Protein AF-C9J5S5-F1 (afdb_monomer_lite)

InterPro domains:
  IPR002123 Phospholipid/glycerol acyltransferase [PF01553] (66-99)

Structure (mmCIF, N/CA/C/O backbone):
data_AF-C9J5S5-F1
#
_entry.id   AF-C9J5S5-F1
#
loop_
_atom_site.group_PDB
_atom_site.id
_atom_site.type_symbol
_atom_site.label_atom_id
_atom_site.label_alt_id
_atom_site.label_comp_id
_atom_site.label_asym_id
_atom_site.label_entity_id
_atom_site.label_seq_id
_atom_site.pdbx_PDB_ins_code
_atom_site.Cartn_x
_atom_site.Cartn_y
_atom_site.Cartn_z
_atom_site.occupancy
_atom_site.B_iso_or_equiv
_atom_site.auth_seq_id
_atom_site.auth_comp_id
_atom_site.auth_asym_id
_atom_site.auth_atom_id
_atom_site.pdbx_PDB_model_num
ATOM 1 N N . MET A 1 1 ? -5.814 16.236 22.896 1.00 63.09 1 MET A N 1
ATOM 2 C CA . MET A 1 1 ? -4.501 15.695 23.318 1.00 63.09 1 MET A CA 1
ATOM 3 C C . MET A 1 1 ? -3.889 14.951 22.142 1.00 63.09 1 MET A C 1
ATOM 5 O O . MET A 1 1 ? -4.621 14.238 21.466 1.00 63.09 1 MET A O 1
ATOM 9 N N . VAL A 1 2 ? -2.604 15.152 21.849 1.00 76.19 2 VAL A N 1
ATOM 10 C CA . VAL A 1 2 ? -1.932 14.485 20.721 1.00 76.19 2 VAL A CA 1
ATOM 11 C C . VAL A 1 2 ? -1.578 13.048 21.112 1.00 76.19 2 VAL A C 1
ATOM 13 O O . VAL A 1 2 ? -1.067 12.813 22.202 1.00 76.19 2 VAL A O 1
ATOM 16 N N . SER A 1 3 ? -1.868 12.081 20.238 1.00 91.69 3 SER A N 1
ATOM 17 C CA . SER A 1 3 ? -1.538 10.668 20.458 1.00 91.69 3 SER A CA 1
ATOM 18 C C . SER A 1 3 ? -0.133 10.356 19.945 1.00 91.69 3 SER A C 1
ATOM 20 O O . SER A 1 3 ? 0.132 10.506 18.752 1.00 91.69 3 SER A O 1
ATOM 22 N N . TRP A 1 4 ? 0.747 9.851 20.815 1.00 94.50 4 TRP A N 1
ATOM 23 C CA . TRP A 1 4 ? 2.092 9.392 20.437 1.00 94.50 4 TRP A CA 1
ATOM 24 C C . TRP A 1 4 ? 2.069 8.302 19.362 1.00 94.50 4 TRP A C 1
ATOM 26 O O . TRP A 1 4 ? 2.864 8.341 18.425 1.00 94.50 4 TRP A O 1
ATOM 36 N N . LYS A 1 5 ? 1.103 7.375 19.441 1.00 94.19 5 LYS A N 1
ATOM 37 C CA . LYS A 1 5 ? 0.889 6.356 18.401 1.00 94.19 5 LYS A CA 1
ATOM 38 C C . LYS A 1 5 ? 0.531 6.996 17.060 1.00 94.19 5 LYS A C 1
ATOM 40 O O . LYS A 1 5 ? 1.034 6.571 16.028 1.00 94.19 5 LYS A O 1
ATOM 45 N N . GLY A 1 6 ? -0.302 8.039 17.082 1.00 93.69 6 GLY A N 1
ATOM 46 C CA . GLY A 1 6 ? -0.664 8.812 15.892 1.00 93.69 6 GLY A CA 1
ATOM 47 C C . GLY A 1 6 ? 0.536 9.517 15.258 1.00 93.69 6 GLY A C 1
ATOM 48 O O . GLY A 1 6 ? 0.710 9.442 14.044 1.00 93.69 6 GLY A O 1
ATOM 49 N N . ILE A 1 7 ? 1.399 10.135 16.073 1.00 95.19 7 ILE A N 1
ATOM 50 C CA . ILE A 1 7 ? 2.645 10.753 15.592 1.00 95.19 7 ILE A CA 1
ATOM 51 C C . ILE A 1 7 ? 3.535 9.699 14.924 1.00 95.19 7 ILE A C 1
ATOM 53 O O . ILE A 1 7 ? 3.954 9.894 13.786 1.00 95.19 7 ILE A O 1
ATOM 57 N N . TYR A 1 8 ? 3.791 8.572 15.596 1.00 95.56 8 TYR A N 1
ATOM 58 C CA . TYR A 1 8 ? 4.636 7.509 15.046 1.00 95.56 8 TYR A CA 1
ATOM 59 C C . TYR A 1 8 ? 4.076 6.946 13.738 1.00 95.56 8 TYR A C 1
ATOM 61 O O . TYR A 1 8 ? 4.828 6.723 12.791 1.00 95.56 8 TYR A O 1
ATOM 69 N N . PHE A 1 9 ? 2.756 6.761 13.664 1.00 94.94 9 PHE A N 1
ATOM 70 C CA . PHE A 1 9 ? 2.078 6.311 12.454 1.00 94.94 9 PHE A CA 1
ATOM 71 C C . PHE A 1 9 ? 2.323 7.272 11.287 1.00 94.94 9 PHE A C 1
ATOM 73 O O . PHE A 1 9 ? 2.804 6.855 10.238 1.00 94.94 9 PHE A O 1
ATOM 80 N N . ILE A 1 10 ? 2.063 8.568 11.485 1.00 94.25 10 ILE A N 1
ATOM 81 C CA . ILE A 1 10 ? 2.234 9.583 10.436 1.00 94.25 10 ILE A CA 1
ATOM 82 C C . ILE A 1 10 ? 3.700 9.691 10.014 1.00 94.25 10 ILE A C 1
ATOM 84 O O . ILE A 1 10 ? 3.980 9.703 8.818 1.00 94.25 10 ILE A O 1
ATOM 88 N N . LEU A 1 11 ? 4.634 9.734 10.968 1.00 96.81 11 LEU A N 1
ATOM 89 C CA . LEU A 1 11 ? 6.063 9.817 10.663 1.00 96.81 11 LEU A CA 1
ATOM 90 C C . LEU A 1 11 ? 6.547 8.584 9.899 1.00 96.81 11 LEU A C 1
ATOM 92 O O . LEU A 1 11 ? 7.263 8.732 8.914 1.00 96.81 11 LEU A O 1
ATOM 96 N N . THR A 1 12 ? 6.128 7.384 10.304 1.00 96.19 12 THR A N 1
ATOM 97 C CA . THR A 1 12 ? 6.489 6.141 9.609 1.00 96.19 12 THR A CA 1
ATOM 98 C C . THR A 1 12 ? 5.962 6.138 8.177 1.00 96.19 12 THR A C 1
ATOM 100 O O . THR A 1 12 ? 6.705 5.802 7.257 1.00 96.19 12 THR A O 1
ATOM 103 N N . LEU A 1 13 ? 4.713 6.561 7.957 1.00 95.12 13 LEU A N 1
ATOM 104 C CA . LEU A 1 13 ? 4.158 6.657 6.605 1.00 95.12 13 LEU A CA 1
ATOM 105 C C . LEU A 1 13 ? 4.854 7.725 5.765 1.00 95.12 13 LEU A C 1
ATOM 107 O O . LEU A 1 13 ? 5.189 7.467 4.609 1.00 95.12 13 LEU A O 1
ATOM 111 N N . PHE A 1 14 ? 5.110 8.898 6.341 1.00 96.19 14 PHE A N 1
ATOM 112 C CA . PHE A 1 14 ? 5.801 9.981 5.654 1.00 96.19 14 PHE A CA 1
ATOM 113 C C . PHE A 1 14 ? 7.208 9.549 5.235 1.00 96.19 14 PHE A C 1
ATOM 115 O O . PHE A 1 14 ? 7.508 9.531 4.042 1.00 96.19 14 PHE A O 1
ATOM 122 N N . TRP A 1 15 ? 8.038 9.114 6.184 1.00 97.19 15 TRP A N 1
ATOM 123 C CA . TRP A 1 15 ? 9.407 8.687 5.901 1.00 97.19 15 TRP A CA 1
ATOM 124 C C . TRP A 1 15 ? 9.455 7.452 5.010 1.00 97.19 15 TRP A C 1
ATOM 126 O O . TRP A 1 15 ? 10.279 7.398 4.101 1.00 97.19 15 TRP A O 1
ATOM 136 N N . GLY A 1 16 ? 8.540 6.501 5.203 1.00 95.81 16 GLY A N 1
ATOM 137 C CA . GLY A 1 16 ? 8.407 5.343 4.328 1.00 95.81 16 GLY A CA 1
ATOM 138 C C . GLY A 1 16 ? 8.106 5.744 2.883 1.00 95.81 16 GLY A C 1
ATOM 139 O O . GLY A 1 16 ? 8.730 5.215 1.970 1.00 95.81 16 GLY A O 1
ATOM 140 N N . SER A 1 17 ? 7.191 6.695 2.659 1.00 95.12 17 SER A N 1
ATOM 141 C CA . SER A 1 17 ? 6.889 7.194 1.308 1.00 95.12 17 SER A CA 1
ATOM 142 C C . SER A 1 17 ? 8.062 7.972 0.705 1.00 95.12 17 SER A C 1
ATOM 144 O O . SER A 1 17 ? 8.443 7.734 -0.442 1.00 95.12 17 SER A O 1
ATOM 146 N N . PHE A 1 18 ? 8.682 8.852 1.495 1.00 96.38 18 PHE A N 1
ATOM 147 C CA . PHE A 1 18 ? 9.784 9.703 1.068 1.00 96.38 18 PHE A CA 1
ATOM 148 C C . PHE A 1 18 ? 11.005 8.866 0.680 1.00 96.38 18 PHE A C 1
ATOM 150 O O . PHE A 1 18 ? 11.444 8.897 -0.469 1.00 96.38 18 PHE A O 1
ATOM 157 N N . PHE A 1 19 ? 11.498 8.031 1.594 1.00 95.94 19 PHE A N 1
ATOM 158 C CA . PHE A 1 19 ? 12.648 7.171 1.328 1.00 95.94 19 PHE A CA 1
ATOM 159 C C . PHE A 1 19 ? 12.326 6.040 0.354 1.00 95.94 19 PHE A C 1
ATOM 161 O O . PHE A 1 19 ? 13.181 5.696 -0.456 1.00 95.94 19 PHE A O 1
ATOM 168 N N . GLY A 1 20 ? 11.099 5.511 0.354 1.00 94.69 20 GLY A N 1
ATOM 169 C CA . GLY A 1 20 ? 10.656 4.550 -0.655 1.00 94.69 20 GLY A CA 1
ATOM 170 C C . GLY A 1 20 ? 10.734 5.131 -2.068 1.00 94.69 20 GLY A C 1
ATOM 171 O O . GLY A 1 20 ? 11.275 4.498 -2.972 1.00 94.69 20 GLY A O 1
ATOM 172 N N . SER A 1 21 ? 10.291 6.374 -2.267 1.00 93.81 21 SER A N 1
ATOM 173 C CA . SER A 1 21 ? 10.390 7.025 -3.579 1.00 93.81 21 SER A CA 1
ATOM 174 C C . SER A 1 21 ? 11.844 7.253 -4.023 1.00 93.81 21 SER A C 1
ATOM 176 O O . SER A 1 21 ? 12.201 6.937 -5.161 1.00 93.81 21 SER A O 1
ATOM 178 N N . ILE A 1 22 ? 12.710 7.717 -3.118 1.00 95.69 22 ILE A N 1
ATOM 179 C CA . ILE A 1 22 ? 14.105 8.057 -3.433 1.00 95.69 22 ILE A CA 1
ATOM 180 C C . ILE A 1 22 ? 14.969 6.806 -3.596 1.00 95.69 22 ILE A C 1
ATOM 182 O O . ILE A 1 22 ? 15.707 6.690 -4.566 1.00 95.69 22 ILE A O 1
ATOM 186 N N . PHE A 1 23 ? 14.895 5.861 -2.663 1.00 94.62 23 PHE A N 1
ATOM 187 C CA . PHE A 1 23 ? 15.840 4.745 -2.592 1.00 94.62 23 PHE A CA 1
ATOM 188 C C . PHE A 1 23 ? 15.285 3.430 -3.127 1.00 94.62 23 PHE A C 1
ATOM 190 O O . PHE A 1 23 ? 16.071 2.545 -3.448 1.00 94.62 23 PHE A O 1
ATOM 197 N N . MET A 1 24 ? 13.963 3.283 -3.246 1.00 93.50 24 MET A N 1
ATOM 198 C CA . MET A 1 24 ? 13.367 2.064 -3.802 1.00 93.50 24 MET A CA 1
ATOM 199 C C . MET A 1 24 ? 12.865 2.275 -5.226 1.00 93.50 24 MET A C 1
ATOM 201 O O . MET A 1 24 ? 13.130 1.420 -6.055 1.00 93.50 24 MET A O 1
ATOM 205 N N . LEU A 1 25 ? 12.183 3.381 -5.548 1.00 94.62 25 LEU A N 1
ATOM 206 C CA . LEU A 1 25 ? 11.643 3.602 -6.903 1.00 94.62 25 LEU A CA 1
ATOM 207 C C . LEU A 1 25 ? 12.660 4.255 -7.851 1.00 94.62 25 LEU A C 1
ATOM 209 O O . LEU A 1 25 ? 12.839 3.791 -8.979 1.00 94.62 25 LEU A O 1
ATOM 213 N N . SER A 1 26 ? 13.352 5.309 -7.403 1.00 94.69 26 SER A N 1
ATOM 214 C CA . SER A 1 26 ? 14.243 6.094 -8.275 1.00 94.69 26 SER A CA 1
ATOM 215 C C . SER A 1 26 ? 15.390 5.296 -8.918 1.00 94.69 26 SER A C 1
ATOM 217 O O . SER A 1 26 ? 15.659 5.536 -10.097 1.00 94.69 26 SER A O 1
ATOM 219 N N . PRO A 1 27 ? 16.028 4.306 -8.253 1.00 95.56 27 PRO A N 1
ATOM 220 C CA . PRO A 1 27 ? 17.071 3.494 -8.888 1.00 95.56 27 PRO A CA 1
ATOM 221 C C . PRO A 1 27 ? 16.594 2.711 -10.117 1.00 95.56 27 PRO A C 1
ATOM 223 O O . PRO A 1 27 ? 17.404 2.372 -10.977 1.00 95.56 27 PRO A O 1
ATOM 226 N N . PHE A 1 28 ? 15.288 2.448 -10.235 1.00 95.44 28 PHE A N 1
ATOM 227 C CA . PHE A 1 28 ? 14.714 1.753 -11.387 1.00 95.44 28 PHE A CA 1
ATOM 228 C C . PHE A 1 28 ? 14.256 2.697 -12.503 1.00 95.44 28 PHE A C 1
ATOM 230 O O . PHE A 1 28 ? 13.851 2.207 -13.552 1.00 95.44 28 PHE A O 1
ATOM 237 N N . LEU A 1 29 ? 14.337 4.025 -12.352 1.00 95.00 29 LEU A N 1
ATOM 238 C CA . LEU A 1 29 ? 13.957 4.966 -13.419 1.00 95.00 29 LEU A CA 1
ATOM 239 C C . LEU A 1 29 ? 14.682 4.724 -14.754 1.00 95.00 29 LEU A C 1
ATOM 241 O O . LEU A 1 29 ? 14.006 4.759 -15.782 1.00 95.00 29 LEU A O 1
ATOM 245 N N . PRO A 1 30 ? 15.992 4.401 -14.799 1.00 96.31 30 PRO A N 1
ATOM 246 C CA . PRO A 1 30 ? 16.656 4.082 -16.063 1.00 96.31 30 PRO A CA 1
ATOM 247 C C . PRO A 1 30 ? 16.011 2.904 -16.808 1.00 96.31 30 PRO A C 1
ATOM 249 O O . PRO A 1 30 ? 15.956 2.898 -18.037 1.00 96.31 30 PRO A O 1
ATOM 252 N N . LEU A 1 31 ? 15.451 1.931 -16.077 1.00 96.06 31 LEU A N 1
ATOM 253 C CA . LEU A 1 31 ? 14.787 0.762 -16.656 1.00 96.06 31 LEU A CA 1
ATOM 254 C C . LEU A 1 31 ? 13.546 1.144 -17.469 1.00 96.06 31 LEU A C 1
ATOM 256 O O . LEU A 1 31 ? 13.180 0.411 -18.382 1.00 96.06 31 LEU A O 1
ATOM 260 N N . MET A 1 32 ? 12.931 2.298 -17.190 1.00 96.06 32 MET A N 1
ATOM 261 C CA . MET A 1 32 ? 11.811 2.822 -17.974 1.00 96.06 32 MET A CA 1
ATOM 262 C C . MET A 1 32 ? 12.193 3.039 -19.443 1.00 96.06 32 MET A C 1
ATOM 264 O O . MET A 1 32 ? 11.374 2.789 -20.323 1.00 96.06 32 MET A O 1
ATOM 268 N N . PHE A 1 33 ? 13.434 3.456 -19.712 1.00 96.75 33 PHE A N 1
ATOM 269 C CA . PHE A 1 33 ? 13.931 3.699 -21.070 1.00 96.75 33 PHE A CA 1
ATOM 270 C C . PHE A 1 33 ? 14.436 2.425 -21.759 1.00 96.75 33 PHE A C 1
ATOM 272 O O . PHE A 1 33 ? 14.459 2.364 -22.984 1.00 96.75 33 PHE A O 1
ATOM 279 N N . VAL A 1 34 ? 14.829 1.406 -20.985 1.00 97.06 34 VAL A N 1
ATOM 280 C CA . VAL A 1 34 ? 15.376 0.141 -21.510 1.00 97.06 34 VAL A CA 1
ATOM 281 C C . VAL A 1 34 ? 14.279 -0.899 -21.735 1.00 97.06 34 VAL A C 1
ATOM 283 O O . VAL A 1 34 ? 14.206 -1.519 -22.792 1.00 97.06 34 VAL A O 1
ATOM 286 N N . ASN A 1 35 ? 13.426 -1.122 -20.735 1.00 96.56 35 ASN A N 1
ATOM 287 C CA . ASN A 1 35 ? 12.334 -2.082 -20.807 1.00 96.56 35 ASN A CA 1
ATOM 288 C C . ASN A 1 35 ? 11.144 -1.618 -19.943 1.00 96.56 35 ASN A C 1
ATOM 290 O O . ASN A 1 35 ? 11.084 -1.914 -18.742 1.00 96.56 35 ASN A O 1
ATOM 294 N N . PRO A 1 36 ? 10.149 -0.951 -20.557 1.00 96.31 36 PRO A N 1
ATOM 295 C CA . PRO A 1 36 ? 8.977 -0.445 -19.847 1.00 96.31 36 PRO A CA 1
ATOM 296 C C . PRO A 1 36 ? 8.175 -1.529 -19.114 1.00 96.31 36 PRO A C 1
ATOM 298 O O . PRO A 1 36 ? 7.581 -1.262 -18.069 1.00 96.31 36 PRO A O 1
ATOM 301 N N . SER A 1 37 ? 8.160 -2.763 -19.635 1.00 97.00 37 SER A N 1
ATOM 302 C CA . SER A 1 37 ? 7.431 -3.875 -19.015 1.00 97.00 37 SER A CA 1
ATOM 303 C C . SER A 1 37 ? 8.064 -4.276 -17.685 1.00 97.00 37 SER A C 1
ATOM 305 O O . SER A 1 37 ? 7.367 -4.372 -16.673 1.00 97.00 37 SER A O 1
ATOM 307 N N . TRP A 1 38 ? 9.392 -4.426 -17.662 1.00 97.00 38 TRP A N 1
ATOM 308 C CA . TRP A 1 38 ? 10.138 -4.725 -16.440 1.00 97.00 38 TRP A CA 1
ATOM 309 C C . TRP A 1 38 ? 10.084 -3.572 -15.440 1.00 97.00 38 TRP A C 1
ATOM 311 O O . TRP A 1 38 ? 9.827 -3.813 -14.261 1.00 97.00 38 TRP A O 1
ATOM 321 N N . TYR A 1 39 ? 10.232 -2.326 -15.901 1.00 96.50 39 TYR A N 1
ATOM 322 C CA . TYR A 1 39 ? 10.046 -1.144 -15.055 1.00 96.50 39 TYR A CA 1
ATOM 323 C C . TYR A 1 39 ? 8.690 -1.179 -14.346 1.00 96.50 39 TYR A C 1
ATOM 325 O O . TYR A 1 39 ? 8.624 -1.079 -13.119 1.00 96.50 39 TYR A O 1
ATOM 333 N N . ARG A 1 40 ? 7.608 -1.389 -15.104 1.00 96.00 40 ARG A N 1
ATOM 334 C CA . ARG A 1 40 ? 6.253 -1.455 -14.552 1.00 96.00 40 ARG A CA 1
ATOM 335 C C . ARG A 1 40 ? 6.090 -2.631 -13.593 1.00 96.00 40 ARG A C 1
ATOM 337 O O . ARG A 1 40 ? 5.496 -2.465 -12.533 1.00 96.00 40 ARG A O 1
ATOM 344 N N . TRP A 1 41 ? 6.619 -3.804 -13.938 1.00 95.62 41 TRP A N 1
ATOM 345 C CA . TRP A 1 41 ? 6.530 -4.994 -13.092 1.00 95.62 41 TRP A CA 1
ATOM 346 C C . TRP A 1 41 ? 7.206 -4.783 -11.727 1.00 95.62 41 TRP A C 1
ATOM 348 O O . TRP A 1 41 ? 6.575 -5.036 -10.699 1.00 95.62 41 TRP A O 1
ATOM 358 N N . ILE A 1 42 ? 8.430 -4.241 -11.705 1.00 95.56 42 ILE A N 1
ATOM 359 C CA . ILE A 1 42 ? 9.169 -3.959 -10.463 1.00 95.56 42 ILE A CA 1
ATOM 360 C C . ILE A 1 42 ? 8.455 -2.883 -9.639 1.00 95.56 42 ILE A C 1
ATOM 362 O O . ILE A 1 42 ? 8.146 -3.108 -8.467 1.00 95.56 42 ILE A O 1
ATOM 366 N N . ASN A 1 43 ? 8.143 -1.731 -10.244 1.00 95.31 43 ASN A N 1
ATOM 367 C CA . ASN A 1 43 ? 7.522 -0.616 -9.523 1.00 95.31 43 ASN A CA 1
ATOM 368 C C . ASN A 1 43 ? 6.161 -1.003 -8.941 1.00 95.31 43 ASN A C 1
ATOM 370 O O . ASN A 1 43 ? 5.885 -0.680 -7.787 1.00 95.31 43 ASN A O 1
ATOM 374 N N . ASN A 1 44 ? 5.345 -1.762 -9.681 1.00 93.56 44 ASN A N 1
ATOM 375 C CA . ASN A 1 44 ? 4.066 -2.253 -9.172 1.00 93.56 44 ASN A CA 1
ATOM 376 C C . ASN A 1 44 ? 4.242 -3.090 -7.901 1.00 93.56 44 ASN A C 1
ATOM 378 O O . ASN A 1 44 ? 3.451 -2.949 -6.974 1.00 93.56 44 ASN A O 1
ATOM 382 N N . ARG A 1 45 ? 5.274 -3.941 -7.824 1.00 92.31 45 ARG A N 1
ATOM 383 C CA . ARG A 1 45 ? 5.533 -4.766 -6.634 1.00 92.31 45 ARG A CA 1
ATOM 384 C C . ARG A 1 45 ? 6.046 -3.941 -5.456 1.00 92.31 45 ARG A C 1
ATOM 386 O O . ARG A 1 45 ? 5.587 -4.160 -4.335 1.00 92.31 45 ARG A O 1
ATOM 393 N N . LEU A 1 46 ? 6.926 -2.971 -5.699 1.00 94.31 46 LEU A N 1
ATOM 394 C CA . LEU A 1 46 ? 7.424 -2.066 -4.656 1.00 94.31 46 LEU A CA 1
ATOM 395 C C . LEU A 1 46 ? 6.293 -1.210 -4.070 1.00 94.31 46 LEU A C 1
ATOM 397 O O . LEU A 1 46 ? 6.110 -1.180 -2.853 1.00 94.31 46 LEU A O 1
ATOM 401 N N . VAL A 1 47 ? 5.490 -0.579 -4.930 1.00 93.56 47 VAL A N 1
ATOM 402 C CA . VAL A 1 47 ? 4.349 0.250 -4.515 1.00 93.56 47 VAL A CA 1
ATOM 403 C C . VAL A 1 47 ? 3.278 -0.594 -3.830 1.00 93.56 47 VAL A C 1
ATOM 405 O O . VAL A 1 47 ? 2.789 -0.201 -2.773 1.00 93.56 47 VAL A O 1
ATOM 408 N N . ALA A 1 48 ? 2.943 -1.770 -4.375 1.00 90.62 48 ALA A N 1
ATOM 409 C CA . ALA A 1 48 ? 1.975 -2.664 -3.747 1.00 90.62 48 ALA A CA 1
ATOM 410 C C . ALA A 1 48 ? 2.417 -3.052 -2.333 1.00 90.62 48 ALA A C 1
ATOM 412 O O . ALA A 1 48 ? 1.611 -2.946 -1.414 1.00 90.62 48 A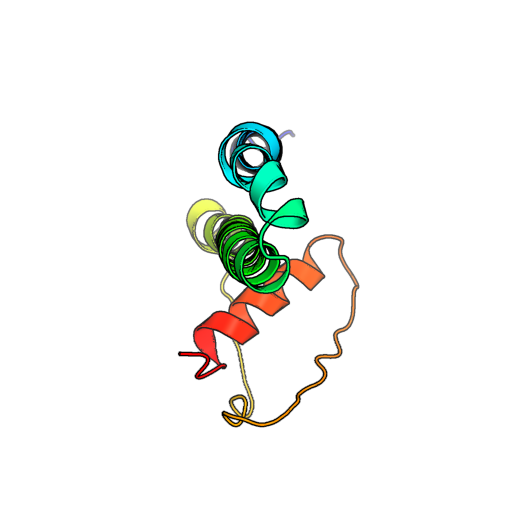LA A O 1
ATOM 413 N N . THR A 1 49 ? 3.694 -3.412 -2.154 1.00 89.88 49 THR A N 1
ATOM 414 C CA . THR A 1 49 ? 4.271 -3.736 -0.841 1.00 89.88 49 THR A CA 1
ATOM 415 C C . THR A 1 49 ? 4.182 -2.546 0.109 1.00 89.88 49 THR A C 1
ATOM 417 O O . THR A 1 49 ? 3.706 -2.700 1.231 1.00 89.88 49 THR A O 1
ATOM 420 N N . TRP A 1 50 ? 4.562 -1.343 -0.332 1.00 93.19 50 TRP A N 1
ATOM 421 C CA . TRP A 1 50 ? 4.479 -0.149 0.510 1.00 93.19 50 TRP A CA 1
ATOM 422 C C . TRP A 1 50 ? 3.042 0.159 0.945 1.00 93.19 50 TRP A C 1
ATOM 424 O O . TRP A 1 50 ? 2.802 0.472 2.105 1.00 93.19 50 TRP A O 1
ATOM 434 N N . LEU A 1 51 ? 2.065 -0.002 0.054 1.00 91.88 51 LEU A N 1
ATOM 435 C CA . LEU A 1 51 ? 0.653 0.222 0.366 1.00 91.88 51 LEU A CA 1
ATOM 436 C C . LEU A 1 51 ? 0.076 -0.791 1.381 1.00 91.88 51 LEU A C 1
ATOM 438 O O . LEU A 1 51 ? -0.939 -0.501 2.011 1.00 91.88 51 LEU A O 1
ATOM 442 N N . THR A 1 52 ? 0.732 -1.938 1.612 1.00 91.56 52 THR A N 1
ATOM 443 C CA . THR A 1 52 ? 0.365 -2.861 2.709 1.00 91.56 52 THR A CA 1
ATOM 444 C C . THR A 1 52 ? 0.753 -2.333 4.094 1.00 91.56 52 THR A C 1
ATOM 446 O O . THR A 1 52 ? 0.092 -2.645 5.085 1.00 91.56 52 THR A O 1
ATOM 449 N N . LEU A 1 53 ? 1.796 -1.501 4.180 1.00 93.38 53 LEU A N 1
ATOM 450 C CA . LEU A 1 53 ? 2.330 -0.987 5.440 1.00 93.38 53 LEU A CA 1
ATOM 451 C C . LEU A 1 53 ? 1.288 -0.202 6.259 1.00 93.38 53 LEU A C 1
ATOM 453 O O . LEU A 1 53 ? 1.117 -0.520 7.434 1.00 93.38 53 LEU A O 1
ATOM 457 N N . PRO A 1 54 ? 0.565 0.792 5.708 1.00 93.81 54 PRO A N 1
ATOM 458 C CA . PRO A 1 54 ? -0.394 1.557 6.497 1.00 93.81 54 PRO A CA 1
ATOM 459 C C . PRO A 1 54 ? -1.488 0.712 7.140 1.00 93.81 54 PRO A C 1
ATOM 461 O O . PRO A 1 54 ? -1.800 0.924 8.311 1.00 93.81 54 PRO A O 1
ATOM 464 N N . VAL A 1 55 ? -2.042 -0.267 6.424 1.00 94.00 55 VAL A N 1
ATOM 465 C CA . VAL A 1 55 ? -3.045 -1.153 7.022 1.00 94.00 55 VAL A CA 1
ATOM 466 C C . VAL A 1 55 ? -2.447 -2.089 8.067 1.00 94.00 55 VAL A C 1
ATOM 468 O O . VAL A 1 55 ? -3.060 -2.274 9.115 1.00 94.00 55 VAL A O 1
ATOM 471 N N . ALA A 1 56 ? -1.228 -2.591 7.854 1.00 93.69 56 ALA A N 1
ATOM 472 C CA . ALA A 1 56 ? -0.524 -3.380 8.861 1.00 93.69 56 ALA A CA 1
ATOM 473 C C . ALA A 1 56 ? -0.266 -2.567 10.142 1.00 93.69 56 ALA A C 1
ATOM 475 O O . ALA A 1 56 ? -0.453 -3.073 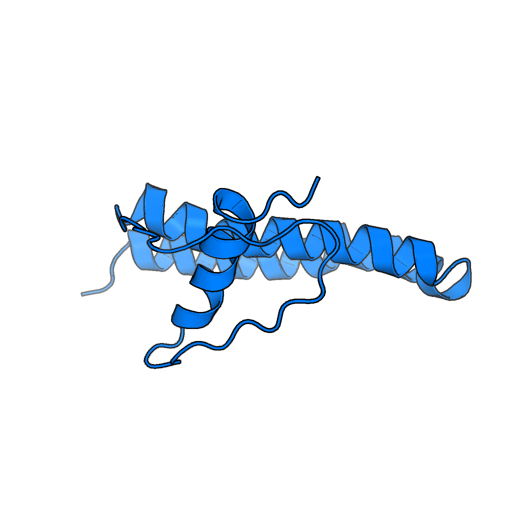11.248 1.00 93.69 56 ALA A O 1
ATOM 476 N N . LEU A 1 57 ? 0.106 -1.290 10.020 1.00 95.25 57 LEU A N 1
ATOM 477 C CA . LEU A 1 57 ? 0.288 -0.391 11.163 1.00 95.25 57 LEU A CA 1
ATOM 478 C C . LEU A 1 57 ? -1.038 -0.096 11.882 1.00 95.25 57 LEU A C 1
ATOM 480 O O . LEU A 1 57 ? -1.061 -0.032 13.110 1.00 95.25 57 LEU A O 1
ATOM 484 N N . LEU A 1 58 ? -2.151 0.047 11.152 1.00 94.25 58 LEU A N 1
ATOM 485 C CA . LEU A 1 58 ? -3.480 0.195 11.756 1.00 94.25 58 LEU A CA 1
ATOM 486 C C . LEU A 1 58 ? -3.855 -1.030 12.601 1.00 94.25 58 LEU A C 1
ATOM 488 O O . LEU A 1 58 ? -4.286 -0.879 13.747 1.00 94.25 58 LEU A O 1
ATOM 492 N N . GLU A 1 59 ? -3.652 -2.236 12.076 1.00 94.25 59 GLU A N 1
ATOM 493 C CA . GLU A 1 59 ? -3.960 -3.470 12.806 1.00 94.25 59 GLU A CA 1
ATOM 494 C C . GLU A 1 59 ? -3.015 -3.685 13.999 1.00 94.25 59 GLU A C 1
ATOM 496 O O . GLU A 1 59 ? -3.471 -3.980 15.103 1.00 94.25 59 GLU A O 1
ATOM 501 N N . THR A 1 60 ? -1.708 -3.471 13.821 1.00 94.56 60 THR A N 1
ATOM 502 C CA . THR A 1 60 ? -0.695 -3.767 14.854 1.00 94.56 60 THR A CA 1
ATOM 503 C C . THR A 1 60 ? -0.575 -2.692 15.936 1.00 94.56 60 THR A C 1
ATOM 505 O O . THR A 1 60 ? -0.464 -3.022 17.116 1.00 94.56 60 THR A O 1
ATOM 508 N N . MET A 1 61 ? -0.609 -1.401 15.588 1.00 95.06 61 MET A N 1
ATOM 509 C CA . MET A 1 61 ? -0.403 -0.319 16.562 1.00 95.06 61 MET A CA 1
ATOM 510 C C . MET A 1 61 ? -1.697 0.138 17.239 1.00 95.06 61 MET A C 1
ATOM 512 O O . MET A 1 61 ? -1.689 0.516 18.422 1.00 95.06 61 MET A O 1
ATOM 516 N N . PHE A 1 62 ? -2.792 0.161 16.474 1.00 94.06 62 PHE A N 1
ATOM 517 C CA . PHE A 1 62 ? -4.089 0.678 16.916 1.00 94.06 62 PHE A CA 1
ATOM 518 C C . PHE A 1 62 ? -5.097 -0.431 17.221 1.00 94.06 62 PHE A C 1
ATOM 520 O O . PHE A 1 62 ? -6.174 -0.124 17.724 1.00 94.06 62 PHE A O 1
ATOM 527 N N . GLY A 1 63 ? -4.755 -1.700 16.969 1.00 94.31 63 GLY A N 1
ATOM 528 C CA . GLY A 1 63 ? -5.646 -2.828 17.236 1.00 94.31 63 GLY A CA 1
ATOM 529 C C . GLY A 1 63 ? -6.884 -2.827 16.343 1.00 94.31 63 GLY A C 1
ATOM 530 O O . GLY A 1 63 ? -7.918 -3.369 16.731 1.00 94.31 63 GLY A O 1
ATOM 531 N N . VAL A 1 64 ? -6.813 -2.182 15.171 1.00 94.38 64 VAL A N 1
ATOM 532 C CA . VAL A 1 64 ? -7.909 -2.217 14.201 1.00 94.38 64 VAL A CA 1
ATOM 533 C C . VAL A 1 64 ? -8.127 -3.668 13.791 1.00 94.38 64 VAL A C 1
ATOM 535 O O . VAL A 1 64 ? -7.195 -4.350 13.383 1.00 94.38 64 VAL A O 1
ATOM 538 N N . LYS A 1 65 ? -9.367 -4.144 13.891 1.00 94.06 65 LYS A N 1
ATOM 539 C CA . LYS A 1 65 ? -9.744 -5.473 13.414 1.00 94.06 65 LYS A CA 1
ATOM 540 C C . LYS A 1 65 ? -10.433 -5.338 12.066 1.00 94.06 65 LYS A C 1
ATOM 542 O O . LYS A 1 65 ? -11.535 -4.798 11.992 1.00 94.06 65 LYS A O 1
ATOM 547 N N . VAL A 1 66 ? -9.799 -5.851 11.017 1.00 92.25 66 VAL A N 1
ATOM 548 C CA . VAL A 1 66 ? -10.400 -5.905 9.681 1.00 92.25 66 VAL A CA 1
ATOM 549 C C . VAL A 1 66 ? -11.153 -7.222 9.530 1.00 92.25 66 VAL A C 1
ATOM 551 O O . VAL A 1 66 ? -10.581 -8.299 9.687 1.00 92.25 66 VAL A O 1
ATOM 554 N N . ILE A 1 67 ? -12.450 -7.134 9.242 1.00 92.81 67 ILE A N 1
ATOM 555 C CA . ILE A 1 67 ? -13.313 -8.287 8.978 1.00 92.81 67 ILE A CA 1
ATOM 556 C C . ILE A 1 67 ? -13.774 -8.180 7.530 1.00 92.81 67 ILE A C 1
ATOM 558 O O . ILE A 1 67 ? -14.317 -7.154 7.128 1.00 92.81 67 ILE A O 1
ATOM 562 N N . ILE A 1 68 ? -13.530 -9.236 6.760 1.00 90.94 68 ILE A N 1
ATOM 563 C CA . ILE A 1 68 ? -13.893 -9.330 5.347 1.00 90.94 68 ILE A CA 1
ATOM 564 C C . ILE A 1 68 ? -14.894 -10.469 5.218 1.00 90.94 68 ILE A C 1
ATOM 566 O O . ILE A 1 68 ? -14.666 -11.555 5.753 1.00 90.94 68 ILE A O 1
ATOM 570 N N . THR A 1 69 ? -16.006 -10.195 4.549 1.00 92.62 69 THR A N 1
ATOM 571 C CA . THR A 1 69 ? -17.126 -11.121 4.360 1.00 92.62 69 THR A CA 1
ATOM 572 C C . THR A 1 69 ? -17.556 -11.112 2.901 1.00 92.62 69 THR A C 1
ATOM 574 O O . THR A 1 69 ? -17.480 -10.064 2.260 1.00 92.62 69 THR A O 1
ATOM 577 N N . GLY A 1 70 ? -18.079 -12.237 2.415 1.00 91.00 70 GLY A N 1
ATOM 578 C CA . GLY A 1 70 ? -18.478 -12.422 1.019 1.00 91.00 70 GLY A CA 1
ATOM 579 C C . GLY A 1 70 ? -17.527 -13.356 0.277 1.00 91.00 70 GLY A C 1
ATOM 580 O O . GLY A 1 70 ? -16.695 -14.017 0.899 1.00 91.00 70 GLY A O 1
ATOM 581 N N . ASP A 1 71 ? -17.670 -13.412 -1.044 1.00 88.88 71 ASP A N 1
ATOM 582 C CA . ASP A 1 71 ? -16.885 -14.306 -1.892 1.00 88.88 71 ASP A CA 1
ATOM 583 C C . ASP A 1 71 ? -15.474 -13.760 -2.157 1.00 88.88 71 ASP A C 1
ATOM 585 O O . ASP A 1 71 ? -15.236 -12.550 -2.198 1.00 88.88 71 ASP A O 1
ATOM 589 N N . ALA A 1 72 ? -14.521 -14.674 -2.337 1.00 86.56 72 ALA A N 1
ATOM 590 C CA . ALA A 1 72 ? -13.159 -14.347 -2.747 1.00 86.56 72 ALA A CA 1
ATOM 591 C C . ALA A 1 72 ? -13.082 -13.996 -4.240 1.00 86.56 72 ALA A C 1
ATOM 593 O O . ALA A 1 72 ? -13.935 -14.392 -5.035 1.00 86.56 72 ALA A O 1
ATOM 594 N N . PHE A 1 73 ? -12.028 -13.278 -4.638 1.00 86.31 73 PHE A N 1
ATOM 595 C CA . PHE A 1 73 ? -11.801 -12.949 -6.044 1.00 86.31 73 PHE A CA 1
ATOM 596 C C . PHE A 1 73 ? -11.478 -14.207 -6.855 1.00 86.31 73 PHE A C 1
ATOM 598 O O . PHE A 1 73 ? -10.618 -15.003 -6.465 1.00 86.31 73 PHE A O 1
ATOM 605 N N . VAL A 1 74 ? -12.110 -14.347 -8.023 1.00 85.50 74 VAL A N 1
ATOM 606 C CA . VAL A 1 74 ? -11.838 -15.451 -8.949 1.00 85.50 74 VAL A CA 1
ATOM 607 C C . VAL A 1 74 ? -10.496 -15.213 -9.659 1.00 85.50 74 VAL A C 1
ATOM 609 O O . VAL A 1 74 ? -10.302 -14.168 -10.289 1.00 85.50 74 VAL A O 1
ATOM 612 N N . PRO A 1 75 ? -9.535 -16.152 -9.582 1.00 82.75 75 PRO A N 1
ATOM 613 C CA . PRO A 1 75 ? -8.230 -15.979 -10.216 1.00 82.75 75 PRO A CA 1
ATOM 614 C C . PRO A 1 75 ? -8.345 -15.939 -11.739 1.00 82.75 75 PRO A C 1
ATOM 616 O O . PRO A 1 75 ? -9.039 -16.751 -12.340 1.00 82.75 75 PRO A O 1
ATOM 619 N N . GLY A 1 76 ? -7.618 -15.019 -12.372 1.00 82.69 76 GLY A N 1
ATOM 620 C CA . GLY A 1 76 ? -7.617 -14.864 -13.831 1.00 82.69 76 GLY A CA 1
ATOM 621 C C . GLY A 1 76 ? -8.751 -13.992 -14.379 1.00 82.69 76 GLY A C 1
ATOM 622 O O . GLY A 1 76 ? -8.691 -13.599 -15.544 1.00 82.69 76 GLY A O 1
ATOM 623 N N . GLU A 1 77 ? -9.727 -13.613 -13.553 1.00 87.88 77 GLU A N 1
ATOM 624 C CA . GLU A 1 77 ? -10.790 -12.693 -13.951 1.00 87.88 77 GLU A CA 1
ATOM 625 C C . GLU A 1 77 ? -10.412 -11.227 -13.706 1.00 87.88 77 GLU A C 1
ATOM 627 O O . GLU A 1 77 ? -9.683 -10.871 -12.775 1.00 87.88 77 GLU A O 1
ATOM 632 N N . ARG A 1 78 ? -10.929 -10.338 -14.560 1.00 86.69 78 ARG A N 1
ATOM 633 C CA . ARG A 1 78 ? -10.784 -8.890 -14.381 1.00 86.69 78 ARG A CA 1
ATOM 634 C C . ARG A 1 78 ? -11.890 -8.407 -13.453 1.00 86.69 78 ARG A C 1
ATOM 636 O O . ARG A 1 78 ? -13.053 -8.411 -13.836 1.00 86.69 78 ARG A O 1
ATOM 643 N N . SER A 1 79 ? -11.511 -7.960 -12.262 1.00 85.06 79 SER A N 1
ATOM 644 C CA . SER A 1 79 ? -12.442 -7.445 -11.256 1.00 85.06 79 SER A CA 1
ATOM 645 C C . SER A 1 79 ? -12.337 -5.926 -11.129 1.00 85.06 79 SER A C 1
ATOM 647 O O . SER A 1 79 ? -11.242 -5.366 -11.201 1.00 85.06 79 SER A O 1
ATOM 649 N N . VAL A 1 80 ? -13.469 -5.257 -10.902 1.00 88.75 80 VAL A N 1
ATOM 650 C CA . VAL A 1 80 ? -13.519 -3.842 -10.505 1.00 88.75 80 VAL A CA 1
ATOM 651 C C . VAL A 1 80 ? -13.974 -3.780 -9.055 1.00 88.75 80 VAL A C 1
ATOM 653 O O . VAL A 1 80 ? -15.030 -4.302 -8.713 1.00 88.75 80 VAL A O 1
ATOM 656 N N . ILE A 1 81 ? -13.176 -3.140 -8.203 1.00 86.81 81 ILE A N 1
ATOM 657 C CA . ILE A 1 81 ? -13.513 -2.946 -6.792 1.00 86.81 81 ILE A CA 1
ATOM 658 C C . ILE A 1 81 ? -14.122 -1.556 -6.639 1.00 86.81 81 ILE A C 1
ATOM 660 O O . ILE 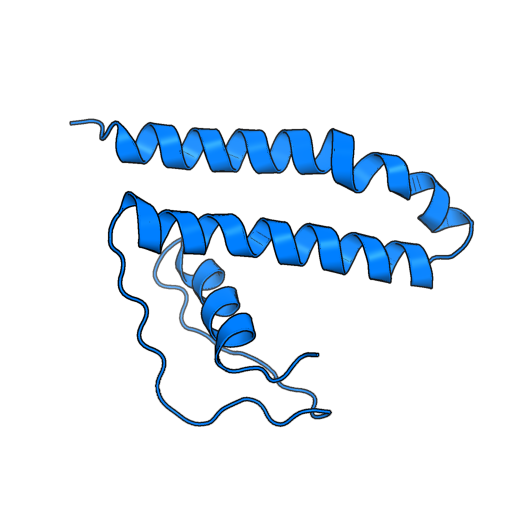A 1 81 ? -13.495 -0.556 -6.987 1.00 86.81 81 ILE A O 1
ATOM 664 N N . ILE A 1 82 ? -15.339 -1.501 -6.104 1.00 91.06 82 ILE A N 1
ATOM 665 C CA . ILE A 1 82 ? -16.047 -0.258 -5.793 1.00 91.06 82 ILE A CA 1
ATOM 666 C C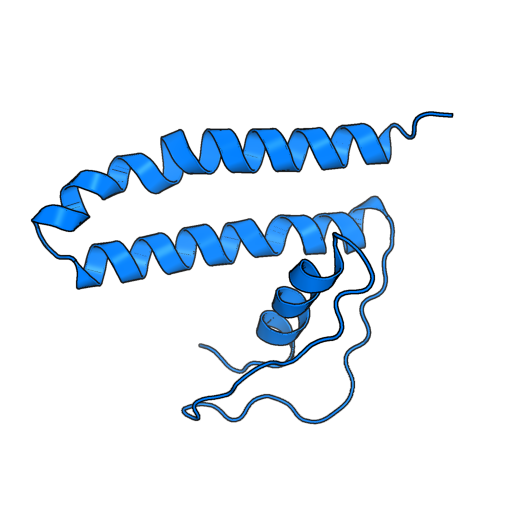 . ILE A 1 82 ? -16.223 -0.196 -4.284 1.00 91.06 82 I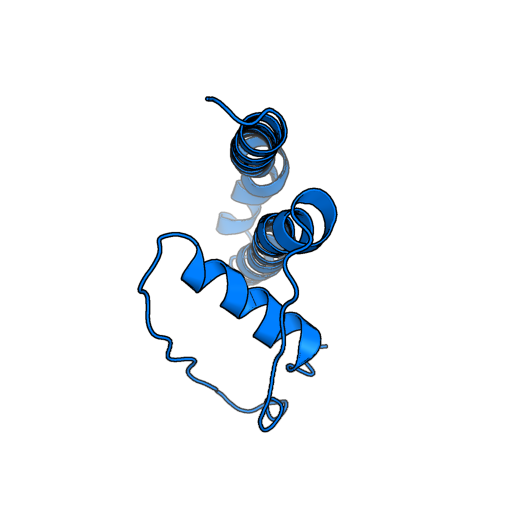LE A C 1
ATOM 668 O O . ILE A 1 82 ? -16.646 -1.168 -3.660 1.00 91.06 82 ILE A O 1
ATOM 672 N N . MET A 1 83 ? -15.905 0.952 -3.695 1.00 88.88 83 MET A N 1
ATOM 673 C CA . MET A 1 83 ? -16.022 1.143 -2.259 1.00 88.88 83 MET A CA 1
ATOM 674 C C . MET A 1 83 ? -16.546 2.531 -1.915 1.00 88.88 83 MET A C 1
ATOM 676 O O . MET A 1 83 ? -16.261 3.510 -2.604 1.00 88.88 83 MET A O 1
ATOM 680 N N . ASN A 1 84 ? -17.295 2.613 -0.818 1.00 92.00 84 ASN A N 1
ATOM 681 C CA . ASN A 1 84 ? -17.624 3.894 -0.207 1.00 92.00 84 ASN A CA 1
ATOM 682 C C . ASN A 1 84 ? -16.344 4.519 0.384 1.00 92.00 84 ASN A C 1
ATOM 684 O O . ASN A 1 84 ? -15.490 3.801 0.902 1.00 92.00 84 ASN A O 1
ATOM 688 N N . HIS A 1 85 ? -16.215 5.843 0.301 1.00 93.25 85 HIS A N 1
ATOM 689 C CA . HIS A 1 85 ? -15.039 6.598 0.731 1.00 93.25 85 HIS A CA 1
ATOM 690 C C . HIS A 1 85 ? -15.434 7.682 1.747 1.00 93.25 85 HIS A C 1
ATOM 692 O O . HIS A 1 85 ? -15.343 8.887 1.499 1.00 93.25 85 HIS A O 1
ATOM 698 N N . ARG A 1 86 ? -15.887 7.250 2.922 1.00 93.12 86 ARG A N 1
ATOM 699 C CA . ARG A 1 86 ? -16.336 8.115 4.019 1.00 93.12 86 ARG A CA 1
ATOM 700 C C . ARG A 1 86 ? -15.175 8.791 4.755 1.00 93.12 86 ARG A C 1
ATOM 702 O O . ARG A 1 86 ? -15.338 9.907 5.245 1.00 93.12 86 ARG A O 1
ATOM 709 N N . THR A 1 87 ? -14.019 8.139 4.858 1.00 90.50 87 THR A N 1
ATOM 710 C CA . THR A 1 87 ? -12.823 8.666 5.533 1.00 90.50 87 THR A CA 1
ATOM 711 C C . THR A 1 87 ? -11.597 8.634 4.628 1.00 90.50 87 THR A C 1
ATOM 713 O O . THR A 1 87 ? -11.525 7.878 3.666 1.00 90.50 87 THR A O 1
ATOM 716 N N . ARG A 1 88 ? -10.581 9.437 4.966 1.00 87.19 88 ARG A N 1
ATOM 717 C CA . ARG A 1 88 ? -9.310 9.517 4.219 1.00 87.19 88 ARG A CA 1
ATOM 718 C C . ARG A 1 88 ? -8.522 8.202 4.192 1.00 87.19 88 ARG A C 1
ATOM 720 O O . ARG A 1 88 ? -7.626 8.065 3.367 1.00 87.19 88 ARG A O 1
ATOM 727 N N . MET A 1 89 ? -8.833 7.280 5.101 1.00 85.75 89 MET A N 1
ATOM 728 C CA . MET A 1 89 ? -8.120 6.013 5.268 1.00 85.75 89 MET A CA 1
ATOM 729 C C . MET A 1 89 ? -8.842 4.842 4.601 1.00 85.75 89 MET A C 1
ATOM 731 O O . MET A 1 89 ? -8.266 3.763 4.510 1.00 85.75 89 MET A O 1
ATOM 735 N N . ASP A 1 90 ? -10.081 5.036 4.138 1.00 89.88 90 ASP A N 1
ATOM 736 C CA . ASP A 1 90 ? -10.931 3.934 3.684 1.00 89.88 90 ASP A CA 1
ATOM 737 C C . ASP A 1 90 ? -10.268 3.164 2.541 1.00 89.88 90 ASP A C 1
ATOM 739 O O . ASP A 1 90 ? -10.163 1.940 2.595 1.00 89.88 90 ASP A O 1
ATOM 743 N N . TRP A 1 91 ? -9.737 3.883 1.548 1.00 88.94 91 TRP A N 1
ATOM 744 C CA . TRP A 1 91 ? -9.100 3.289 0.371 1.00 88.94 91 TRP A CA 1
ATOM 745 C C . TRP A 1 91 ? -7.929 2.356 0.708 1.00 88.94 91 TRP A C 1
ATOM 747 O O . TRP A 1 91 ? -7.657 1.416 -0.037 1.00 88.94 91 TRP A O 1
ATOM 757 N N . MET A 1 92 ? -7.268 2.551 1.853 1.00 89.19 92 MET A N 1
ATOM 758 C CA . MET A 1 92 ? -6.161 1.694 2.279 1.00 89.19 92 MET A CA 1
ATOM 759 C C . MET A 1 92 ? -6.638 0.269 2.573 1.00 89.19 92 MET A C 1
ATOM 761 O O . MET A 1 92 ? -5.915 -0.693 2.320 1.00 89.19 92 MET A O 1
ATOM 765 N N . PHE A 1 93 ? -7.877 0.097 3.044 1.00 90.12 93 PHE A N 1
ATOM 766 C CA . PHE A 1 93 ? -8.432 -1.223 3.351 1.00 90.12 93 PHE A CA 1
ATOM 767 C C . PHE A 1 93 ? -8.702 -2.080 2.111 1.00 90.12 93 PHE A C 1
ATOM 769 O O . PHE A 1 93 ? -8.837 -3.298 2.249 1.00 90.12 93 PHE A O 1
ATOM 776 N N . LEU A 1 94 ? -8.674 -1.506 0.902 1.00 90.06 94 LEU A N 1
ATOM 777 C CA . LEU A 1 94 ? -8.717 -2.293 -0.332 1.00 90.06 94 LEU A CA 1
ATOM 778 C C . LEU A 1 94 ? -7.546 -3.291 -0.389 1.00 90.06 94 LEU A C 1
ATOM 780 O O . LEU A 1 94 ? -7.716 -4.413 -0.862 1.00 90.06 94 LEU A O 1
ATOM 784 N N . TRP A 1 95 ? -6.394 -2.950 0.199 1.00 89.38 95 TRP A N 1
ATOM 785 C CA . TRP A 1 95 ? -5.216 -3.816 0.222 1.00 89.38 95 TRP A CA 1
ATOM 786 C C . TRP A 1 95 ? -5.411 -5.021 1.138 1.00 89.38 95 TRP A C 1
ATOM 788 O O . TRP A 1 95 ? -4.935 -6.104 0.817 1.00 89.38 95 TRP A O 1
ATOM 798 N N . ASN A 1 96 ? -6.173 -4.885 2.226 1.00 90.19 96 ASN A N 1
ATOM 799 C CA . ASN A 1 96 ? -6.569 -6.041 3.032 1.00 90.19 96 ASN A CA 1
ATOM 800 C C . ASN A 1 96 ? -7.435 -7.017 2.235 1.00 90.19 96 ASN A C 1
ATOM 802 O O . ASN A 1 96 ? -7.215 -8.224 2.313 1.00 90.19 96 ASN A O 1
ATOM 806 N N . CYS A 1 97 ? -8.387 -6.495 1.456 1.00 88.25 97 CYS A N 1
ATOM 807 C CA . CYS A 1 97 ? -9.227 -7.305 0.577 1.00 88.25 97 CYS A CA 1
ATOM 808 C C . CYS A 1 97 ? -8.388 -8.037 -0.472 1.00 88.25 97 CYS A C 1
ATOM 810 O O . CYS A 1 97 ? -8.470 -9.258 -0.583 1.00 88.25 97 CYS A O 1
ATOM 812 N N . LEU A 1 98 ? -7.492 -7.323 -1.157 1.00 87.00 98 LEU A N 1
ATOM 813 C CA . LEU A 1 98 ? -6.596 -7.933 -2.136 1.00 87.00 98 LEU A CA 1
ATOM 814 C C . LEU A 1 98 ? -5.663 -8.982 -1.512 1.00 87.00 98 LEU A C 1
ATOM 816 O O . LEU A 1 98 ? -5.505 -10.057 -2.067 1.00 87.00 98 LEU A O 1
ATOM 820 N N . MET A 1 99 ? -5.055 -8.722 -0.356 1.00 85.69 99 MET A N 1
ATOM 821 C CA . ME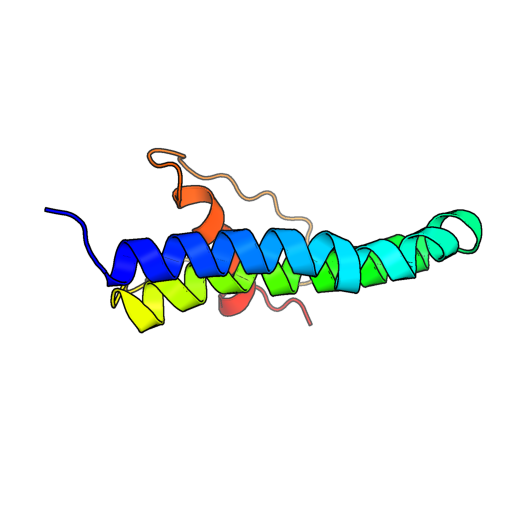T A 1 99 ? -4.102 -9.670 0.235 1.00 85.69 99 MET A CA 1
ATOM 822 C C . MET A 1 99 ? -4.765 -10.922 0.817 1.00 85.69 99 MET A C 1
ATOM 824 O O . MET A 1 99 ? -4.185 -12.002 0.754 1.00 85.69 99 MET A O 1
ATOM 828 N N . ARG A 1 100 ? -5.944 -10.781 1.436 1.00 86.25 100 ARG A N 1
ATOM 829 C CA . ARG A 1 100 ? -6.587 -11.875 2.188 1.00 86.25 100 ARG A CA 1
ATOM 830 C C . ARG A 1 100 ? -7.615 -12.644 1.365 1.00 86.25 100 ARG A C 1
ATOM 832 O O . ARG A 1 100 ? -7.863 -13.805 1.666 1.00 86.25 100 ARG A O 1
ATOM 839 N N . TYR A 1 101 ? -8.224 -11.996 0.374 1.00 83.38 101 TYR A N 1
ATOM 840 C CA . TYR A 1 101 ? -9.328 -12.545 -0.420 1.00 83.38 101 TYR A CA 1
ATOM 841 C C . TYR A 1 101 ? -9.020 -12.602 -1.920 1.00 83.38 101 TYR A C 1
ATOM 843 O O . TYR A 1 101 ? -9.877 -13.017 -2.696 1.00 83.38 101 TYR A O 1
ATOM 851 N N . SER A 1 102 ? -7.804 -12.242 -2.350 1.00 69.31 102 SER A N 1
ATOM 852 C CA . SER A 1 102 ? -7.347 -12.482 -3.720 1.00 69.31 102 SER A CA 1
ATOM 853 C C . SER A 1 102 ? -6.324 -13.605 -3.749 1.00 69.31 102 SER A C 1
ATOM 855 O O . SER A 1 102 ? -5.277 -13.512 -3.115 1.00 69.31 102 SER A O 1
ATOM 857 N N . TYR A 1 103 ? -6.548 -14.632 -4.570 1.00 61.25 103 TYR A N 1
ATOM 858 C CA . TYR A 1 103 ? -5.518 -15.641 -4.857 1.00 61.25 103 TYR A CA 1
ATOM 859 C C . TYR A 1 103 ? -4.490 -15.136 -5.888 1.00 61.25 103 TYR A C 1
ATOM 861 O O . TYR A 1 103 ? -4.059 -15.889 -6.761 1.00 61.25 103 TYR A O 1
ATOM 869 N N . LEU A 1 104 ? -4.120 -13.851 -5.825 1.00 49.09 104 LEU A N 1
ATOM 870 C CA . LEU A 1 104 ? -3.074 -13.269 -6.668 1.00 49.09 104 LEU A CA 1
ATOM 871 C C . LEU A 1 104 ? -1.717 -13.838 -6.222 1.00 49.09 104 LEU A C 1
ATOM 873 O O . LEU A 1 104 ? -1.022 -13.235 -5.407 1.00 49.09 104 LEU A O 1
ATOM 877 N N . ARG A 1 105 ? -1.375 -15.027 -6.725 1.00 44.47 105 ARG A N 1
ATOM 878 C CA . ARG A 1 105 ? 0.003 -15.530 -6.780 1.00 44.47 105 ARG A CA 1
ATOM 879 C C . ARG A 1 105 ? 0.725 -14.898 -7.968 1.00 44.47 105 ARG A C 1
ATOM 881 O O . ARG A 1 105 ? 0.118 -14.857 -9.060 1.00 44.47 105 ARG A O 1
#

Foldseek 3Di:
DDDPLVVVLVVCLVCLVVCCVVPVLVVCVVVCVVPVVVNCVRVVVSVLVSLLVSVVSCCPSVVDDDDDDDAADDPPDDDDDDDDPPDPCRVSCVSVNCVVRYPPD

Secondary structure (DSSP, 8-state):
---HHHHHHHHHHHHHHHHIIIIIIGGGHHHHHH-HHHHHHHHHHHHHHHHHHHHHHHHHHH-------SPPBPTTS---------STTGGGGHHHHHHHHB---

Sequence (105 aa):
MVSWKGIYFILTLFWGSFFGSIFMLSPFLPLMFVNPSWYRWINNRLVATWLTLPVALLETMFGVKVIITGDAFVPGERSVIIMNHRTRMDWMFLWNCLMRYSYLR

pLDDT: mean 90.68, std 8.63, range [44.47, 97.19]

GO terms:
  GO:0005783 endoplasmic reticulum (C, IDA)

Radius of gyration: 16.28 Å; chains: 1; bounding box: 36×32×45 Å

Organism: Homo sapiens (NCBI:txid9606)